Protein AF-A0A1B8ED57-F1 (afdb_monomer_lite)

Structure (mmCIF, N/CA/C/O backbone):
data_AF-A0A1B8ED57-F1
#
_entry.id   AF-A0A1B8ED57-F1
#
loop_
_atom_site.group_PDB
_atom_site.id
_atom_site.type_symbol
_atom_site.label_atom_id
_atom_site.label_alt_id
_atom_site.label_comp_id
_atom_site.label_asym_id
_atom_site.label_entity_id
_atom_site.label_seq_id
_atom_site.pdbx_PDB_ins_code
_atom_site.Cartn_x
_atom_site.Cartn_y
_atom_site.Cartn_z
_atom_site.occupancy
_atom_site.B_iso_or_equiv
_atom_site.auth_seq_id
_atom_site.auth_comp_id
_atom_site.auth_asym_id
_atom_site.auth_atom_id
_atom_site.pdbx_PDB_model_num
ATOM 1 N N . MET A 1 1 ? -77.151 -5.591 22.341 1.00 43.62 1 MET A N 1
ATOM 2 C CA . MET A 1 1 ? -76.470 -4.880 21.237 1.00 43.62 1 MET A CA 1
ATOM 3 C C . MET A 1 1 ? -74.974 -5.049 21.477 1.00 43.62 1 MET A C 1
ATOM 5 O O . MET A 1 1 ? -74.522 -4.719 22.563 1.00 43.62 1 MET A O 1
ATOM 9 N N . VAL A 1 2 ? -74.276 -5.745 20.577 1.00 41.03 2 VAL A N 1
ATOM 10 C CA . VAL A 1 2 ? -72.958 -6.366 20.821 1.00 41.03 2 VAL A CA 1
ATOM 11 C C . VAL A 1 2 ? -71.828 -5.336 20.710 1.00 41.03 2 VAL A C 1
ATOM 13 O O . VAL A 1 2 ? -71.790 -4.558 19.762 1.00 41.03 2 VAL A O 1
ATOM 16 N N . SER A 1 3 ? -70.920 -5.343 21.689 1.00 48.78 3 SER A N 1
ATOM 17 C CA . SER A 1 3 ? -69.702 -4.527 21.732 1.00 48.78 3 SER A CA 1
ATOM 18 C C . SER A 1 3 ? -68.712 -4.982 20.652 1.00 48.78 3 SER A C 1
ATOM 20 O O . SER A 1 3 ? -68.309 -6.143 20.640 1.00 48.78 3 SER A O 1
ATOM 22 N N . MET A 1 4 ? -68.327 -4.085 19.738 1.00 49.69 4 MET A N 1
ATOM 23 C CA . MET A 1 4 ? -67.267 -4.333 18.753 1.00 49.69 4 MET A CA 1
ATOM 24 C C . MET A 1 4 ? -65.919 -3.895 19.324 1.00 49.69 4 MET A C 1
ATOM 26 O O . MET A 1 4 ? -65.594 -2.708 19.364 1.00 49.69 4 MET A O 1
ATOM 30 N N . THR A 1 5 ? -65.107 -4.865 19.730 1.00 56.28 5 THR A N 1
ATOM 31 C CA . THR A 1 5 ? -63.698 -4.658 20.069 1.00 56.28 5 THR A CA 1
ATOM 32 C C . THR A 1 5 ? -62.897 -4.536 18.770 1.00 56.28 5 THR A C 1
ATOM 34 O O . THR A 1 5 ? -62.840 -5.473 17.976 1.00 56.28 5 THR A O 1
ATOM 37 N N . ARG A 1 6 ? -62.297 -3.369 18.512 1.00 56.91 6 ARG A N 1
ATOM 38 C CA . ARG A 1 6 ? -61.413 -3.165 17.355 1.00 56.91 6 ARG A CA 1
ATOM 39 C C . ARG A 1 6 ? -60.043 -3.779 17.655 1.00 56.91 6 ARG A C 1
ATOM 41 O O . ARG A 1 6 ? -59.316 -3.250 18.490 1.00 56.91 6 ARG A O 1
ATOM 48 N N . LEU A 1 7 ? -59.682 -4.868 16.974 1.00 57.28 7 LEU A N 1
ATOM 49 C CA . LEU A 1 7 ? -58.297 -5.342 16.926 1.00 57.28 7 LEU A CA 1
ATOM 50 C C . LEU A 1 7 ? -57.500 -4.456 15.960 1.00 57.28 7 LEU A C 1
ATOM 52 O O . LEU A 1 7 ? -57.791 -4.419 14.766 1.00 57.28 7 LEU A O 1
ATOM 56 N N . ALA A 1 8 ? -56.488 -3.760 16.471 1.00 59.50 8 ALA A N 1
ATOM 57 C CA . ALA A 1 8 ? -55.479 -3.112 15.644 1.00 59.50 8 ALA A CA 1
ATOM 58 C C . ALA A 1 8 ? -54.412 -4.149 15.258 1.00 59.50 8 ALA A C 1
ATOM 60 O O . ALA A 1 8 ? -53.716 -4.681 16.121 1.00 59.50 8 ALA A O 1
ATOM 61 N N . PHE A 1 9 ? -54.290 -4.444 13.964 1.00 57.38 9 PHE A N 1
ATOM 62 C CA . PHE A 1 9 ? -53.182 -5.228 13.422 1.00 57.38 9 PHE A CA 1
ATOM 63 C C . PHE A 1 9 ? -51.959 -4.315 13.270 1.00 57.38 9 PHE A C 1
ATOM 65 O O . PHE A 1 9 ? -51.936 -3.442 12.404 1.00 57.38 9 PHE A O 1
ATOM 72 N N . ALA A 1 10 ? -50.940 -4.511 14.106 1.00 60.75 10 ALA A N 1
ATOM 73 C CA . ALA A 1 10 ? -49.626 -3.918 13.887 1.00 60.75 10 ALA A CA 1
ATOM 74 C C . ALA A 1 10 ? -48.887 -4.748 12.826 1.00 60.75 10 ALA A C 1
ATOM 76 O O . ALA A 1 10 ? -48.468 -5.875 13.087 1.00 60.75 10 ALA A O 1
ATOM 77 N N . ALA A 1 11 ? -48.746 -4.205 11.617 1.00 63.72 11 ALA A N 1
ATOM 78 C CA . ALA A 1 11 ? -47.874 -4.783 10.604 1.00 63.72 11 ALA A CA 1
ATOM 79 C C . ALA A 1 11 ? -46.414 -4.505 10.995 1.00 63.72 11 ALA A C 1
ATOM 81 O O . ALA A 1 11 ? -45.921 -3.386 10.856 1.00 63.72 11 ALA A O 1
ATOM 82 N N . LEU A 1 12 ? -45.721 -5.523 11.505 1.00 60.47 12 LEU A N 1
ATOM 83 C CA . LEU A 1 12 ? -44.268 -5.509 11.646 1.00 60.47 12 LEU A CA 1
ATOM 84 C C . LEU A 1 12 ? -43.658 -5.592 10.244 1.00 60.47 12 LEU A C 1
ATOM 86 O O . LEU A 1 12 ? -43.516 -6.673 9.676 1.00 60.47 12 LEU A O 1
ATOM 90 N N . VAL A 1 13 ? -43.315 -4.441 9.670 1.00 63.19 13 VAL A N 1
ATOM 91 C CA . VAL A 1 13 ? -42.482 -4.393 8.468 1.00 63.19 13 VAL A CA 1
ATOM 92 C C . VAL A 1 13 ? -41.059 -4.742 8.899 1.00 63.19 13 VAL A C 1
ATOM 94 O O . VAL A 1 13 ? -40.336 -3.906 9.438 1.00 63.19 13 VAL A O 1
ATOM 97 N N . GLN A 1 14 ? -40.652 -5.994 8.691 1.00 59.81 14 GLN A N 1
ATOM 98 C CA . GLN A 1 14 ? -39.242 -6.366 8.734 1.00 59.81 14 GLN A CA 1
ATOM 99 C C . GLN A 1 14 ? -38.553 -5.733 7.525 1.00 59.81 14 GLN A C 1
ATOM 101 O O . GLN A 1 14 ? -38.570 -6.272 6.421 1.00 59.81 14 GLN A O 1
ATOM 106 N N . VAL A 1 15 ? -37.948 -4.565 7.730 1.00 63.00 15 VAL A N 1
ATOM 107 C CA . VAL A 1 15 ? -36.964 -4.044 6.784 1.00 63.00 15 VAL A CA 1
ATOM 108 C C . VAL A 1 15 ? -35.736 -4.935 6.925 1.00 63.00 15 VAL A C 1
ATOM 110 O O . VAL A 1 15 ? -35.032 -4.882 7.933 1.00 63.00 15 VAL A O 1
ATOM 113 N N . ALA A 1 16 ? -35.500 -5.802 5.944 1.00 61.09 16 ALA A N 1
ATOM 114 C CA . ALA A 1 16 ? -34.256 -6.550 5.863 1.00 61.09 16 ALA A CA 1
ATOM 115 C C . ALA A 1 16 ? -33.107 -5.550 5.646 1.00 61.09 16 ALA A C 1
ATOM 117 O O . ALA A 1 16 ? -32.872 -5.086 4.533 1.00 61.09 16 ALA A O 1
ATOM 118 N N . SER A 1 17 ? -32.416 -5.178 6.725 1.00 66.44 17 SER A N 1
ATOM 119 C CA . SER A 1 17 ? -31.168 -4.421 6.646 1.00 66.44 17 SER A CA 1
ATOM 120 C C . SER A 1 17 ? -30.057 -5.393 6.261 1.00 66.44 17 SER A C 1
ATOM 122 O O . SER A 1 17 ? -29.548 -6.143 7.095 1.00 66.44 17 SER A O 1
ATOM 124 N N . ALA A 1 18 ? -29.722 -5.439 4.972 1.00 67.75 18 ALA A N 1
ATOM 125 C CA . ALA A 1 18 ? -28.557 -6.171 4.502 1.00 67.75 18 ALA A CA 1
ATOM 126 C C . ALA A 1 18 ? -27.301 -5.385 4.905 1.00 67.75 18 ALA A C 1
ATOM 128 O O . ALA A 1 18 ? -26.860 -4.478 4.201 1.00 67.75 18 ALA A O 1
ATOM 129 N N . LYS A 1 19 ? -26.745 -5.702 6.077 1.00 79.88 19 LYS A N 1
ATOM 130 C CA . LYS A 1 19 ? -25.480 -5.123 6.532 1.00 79.88 19 LYS A CA 1
ATOM 131 C C . LYS A 1 19 ? -24.336 -5.812 5.789 1.00 79.88 19 LYS A C 1
ATOM 133 O O . LYS A 1 19 ? -24.159 -7.023 5.910 1.00 79.88 19 LYS A O 1
ATOM 138 N N . VAL A 1 20 ? -23.572 -5.050 5.009 1.00 91.19 20 VAL A N 1
ATOM 139 C CA . VAL A 1 20 ? -22.327 -5.546 4.408 1.00 91.19 20 VAL A CA 1
ATOM 140 C C . VAL A 1 20 ? -21.312 -5.879 5.503 1.00 91.19 20 VAL A C 1
ATOM 142 O O . VAL A 1 20 ? -21.301 -5.253 6.563 1.00 91.19 20 VAL A O 1
ATOM 145 N N . TRP A 1 21 ? -20.463 -6.878 5.253 1.00 94.00 21 TRP A N 1
ATOM 146 C CA . TRP A 1 21 ? -19.428 -7.292 6.206 1.00 94.00 21 TRP A CA 1
ATOM 147 C C . TRP A 1 21 ? -18.392 -6.186 6.448 1.00 94.00 21 TRP A C 1
ATOM 149 O O . TRP A 1 21 ? -18.006 -5.961 7.595 1.00 94.00 21 TRP A O 1
ATOM 159 N N . LEU A 1 22 ? -17.985 -5.484 5.385 1.00 97.38 22 LEU A N 1
ATOM 160 C CA . LEU A 1 22 ? -16.997 -4.410 5.430 1.00 97.38 22 LEU A CA 1
ATOM 161 C C . LEU A 1 22 ? -17.577 -3.108 4.869 1.00 97.38 22 LEU A C 1
ATOM 163 O O . LEU A 1 22 ? -18.148 -3.104 3.778 1.00 97.38 22 LEU A O 1
ATOM 167 N N . ALA A 1 23 ? -17.398 -2.014 5.603 1.00 97.81 23 ALA A N 1
ATOM 168 C CA . ALA A 1 23 ? -17.733 -0.654 5.197 1.00 97.81 23 ALA A CA 1
ATOM 169 C C . ALA A 1 23 ? -16.605 0.285 5.630 1.00 97.81 23 ALA A C 1
ATOM 171 O O . ALA A 1 23 ? -16.085 0.175 6.742 1.00 97.81 23 ALA A O 1
ATOM 172 N N . GLY A 1 24 ? -16.195 1.178 4.735 1.00 98.12 24 GLY A N 1
ATOM 173 C CA . GLY A 1 24 ? -14.939 1.889 4.896 1.00 98.12 24 GLY A CA 1
ATOM 174 C C . GLY A 1 24 ? -14.693 2.972 3.867 1.00 98.12 24 GLY A C 1
ATOM 175 O O . GLY A 1 24 ? -15.524 3.224 2.996 1.00 98.12 24 GLY A O 1
ATOM 176 N N . VAL A 1 25 ? -13.515 3.581 3.968 1.00 98.75 25 VAL A N 1
ATOM 177 C CA . VAL A 1 25 ? -13.049 4.658 3.085 1.00 98.75 25 VAL A CA 1
ATOM 178 C C . VAL A 1 25 ? -11.613 4.405 2.621 1.00 98.75 25 VAL A C 1
ATOM 180 O O . VAL A 1 25 ? -10.901 3.558 3.167 1.00 98.75 25 VAL A O 1
ATOM 183 N N . ASN A 1 26 ? -11.181 5.151 1.603 1.00 98.88 26 ASN A N 1
ATOM 184 C CA . ASN A 1 26 ? -9.776 5.209 1.205 1.00 98.88 26 ASN A CA 1
ATOM 185 C C . ASN A 1 26 ? -9.055 6.287 2.021 1.00 98.88 26 ASN A C 1
ATOM 187 O O . ASN A 1 26 ? -9.561 7.400 2.149 1.00 98.88 26 ASN A O 1
ATOM 191 N N . ILE A 1 27 ? -7.862 5.969 2.516 1.00 98.88 27 ILE A N 1
ATOM 192 C CA . ILE A 1 27 ? -6.952 6.910 3.174 1.00 98.88 27 ILE A CA 1
ATOM 193 C C . ILE A 1 27 ? -5.790 7.159 2.209 1.00 98.88 27 ILE A C 1
ATOM 195 O O . ILE A 1 27 ? -4.760 6.490 2.257 1.00 98.88 27 ILE A O 1
ATOM 199 N N . ALA A 1 28 ? -6.031 8.064 1.261 1.00 98.50 28 ALA A N 1
ATOM 200 C CA . ALA A 1 28 ? -5.129 8.375 0.155 1.00 98.50 28 ALA A CA 1
ATOM 201 C C . ALA A 1 28 ? -3.966 9.295 0.575 1.00 98.50 28 ALA A C 1
ATOM 203 O O . ALA A 1 28 ? -3.963 9.879 1.660 1.00 98.50 28 ALA A O 1
ATOM 204 N N . GLY A 1 29 ? -2.985 9.435 -0.311 1.00 98.25 29 GLY A N 1
ATOM 205 C CA . GLY A 1 29 ? -1.856 10.358 -0.199 1.00 98.25 29 GLY A CA 1
ATOM 206 C C . GLY A 1 29 ? -0.529 9.730 -0.626 1.00 98.25 29 GLY A C 1
ATOM 207 O O . GLY A 1 29 ? 0.279 10.380 -1.291 1.00 98.25 29 GLY A O 1
ATOM 208 N N . PHE A 1 30 ? -0.320 8.442 -0.329 1.00 98.44 30 PHE A N 1
ATOM 209 C CA . PHE A 1 30 ? 0.826 7.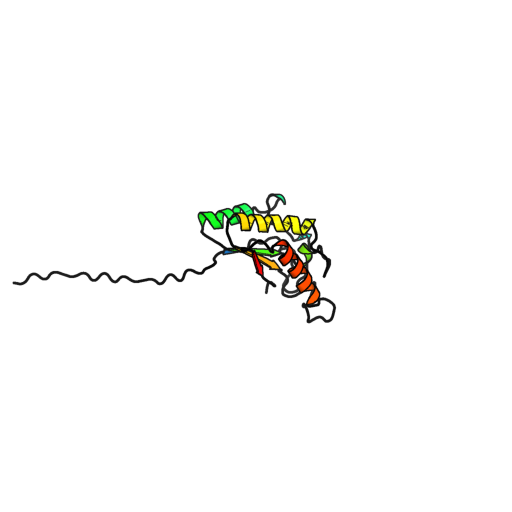673 -0.846 1.00 98.44 30 PHE A CA 1
ATOM 210 C C . PHE A 1 30 ? 0.730 7.381 -2.356 1.00 98.44 30 PHE A C 1
ATOM 212 O O . PHE A 1 30 ? 1.718 6.988 -2.978 1.00 98.44 30 PHE A O 1
ATOM 219 N N . ASP A 1 31 ? -0.445 7.595 -2.941 1.00 97.38 31 ASP A N 1
ATOM 220 C CA . ASP A 1 31 ? -0.793 7.409 -4.346 1.00 97.38 31 ASP A CA 1
ATOM 221 C C . ASP A 1 31 ? -0.818 8.704 -5.169 1.00 97.38 31 ASP A C 1
ATOM 223 O O . ASP A 1 31 ? -0.876 8.636 -6.388 1.00 97.38 31 ASP A O 1
ATOM 227 N N . PHE A 1 32 ? -0.717 9.892 -4.568 1.00 95.88 32 PHE A N 1
ATOM 228 C CA . PHE A 1 32 ? -0.806 11.161 -5.319 1.00 95.88 32 PHE A CA 1
ATOM 229 C C . PHE A 1 32 ? 0.346 11.367 -6.317 1.00 95.88 32 PHE A C 1
ATOM 231 O O . PHE A 1 32 ? 0.232 12.125 -7.279 1.00 95.88 32 PHE A O 1
ATOM 238 N N . GLY A 1 33 ? 1.461 10.666 -6.104 1.00 90.62 33 GLY A N 1
ATOM 239 C CA . GLY A 1 33 ? 2.569 10.586 -7.048 1.00 90.62 33 GLY A CA 1
ATOM 240 C C . GLY A 1 33 ? 2.361 9.569 -8.169 1.00 90.62 33 GLY A C 1
ATOM 241 O O . GLY A 1 33 ? 3.129 9.578 -9.129 1.00 90.62 33 GLY A O 1
ATOM 242 N N . CYS A 1 34 ? 1.368 8.688 -8.067 1.00 91.81 34 CYS A N 1
ATOM 243 C CA . CYS A 1 34 ? 1.020 7.744 -9.114 1.00 91.81 34 CYS A CA 1
ATOM 244 C C . CYS A 1 34 ? 0.351 8.575 -10.202 1.00 91.81 34 CYS A C 1
ATOM 246 O O . CYS A 1 34 ? -0.657 9.234 -9.956 1.00 91.81 34 CYS A O 1
ATOM 248 N N . GLY A 1 35 ? 0.939 8.614 -11.395 1.00 81.12 35 GLY A N 1
ATOM 249 C CA . GLY A 1 35 ? 0.333 9.317 -12.519 1.00 81.12 35 GLY A CA 1
ATOM 250 C C . GLY A 1 35 ? -1.050 8.751 -12.858 1.00 81.12 35 GLY A C 1
ATOM 251 O O . GLY A 1 35 ? -1.555 7.851 -12.195 1.00 81.12 35 GLY A O 1
ATOM 252 N N . TYR A 1 36 ? -1.640 9.244 -13.948 1.00 79.62 36 TYR A N 1
ATOM 253 C CA . TYR A 1 36 ? -2.888 8.715 -14.515 1.00 79.62 36 TYR 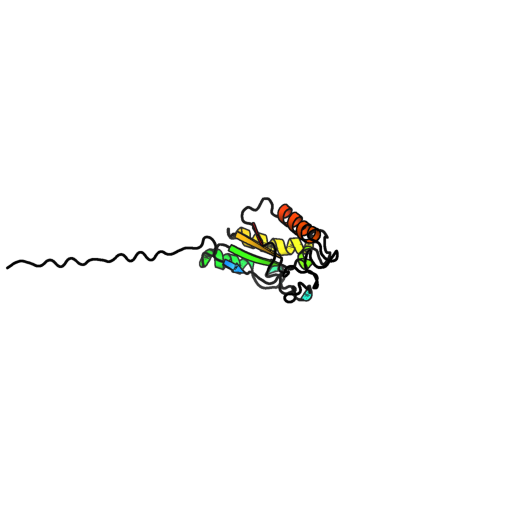A CA 1
ATOM 254 C C . TYR A 1 36 ? -2.832 7.183 -14.769 1.00 79.62 36 TYR A C 1
ATOM 256 O O . TYR A 1 36 ? -1.876 6.495 -14.414 1.00 79.62 36 TYR A O 1
ATOM 264 N N . THR A 1 37 ? -3.780 6.640 -15.533 1.00 88.31 37 THR A N 1
ATOM 265 C CA . THR A 1 37 ? -3.899 5.206 -15.888 1.00 88.31 37 THR A CA 1
ATOM 266 C C . THR A 1 37 ? -2.701 4.563 -16.618 1.00 88.31 37 THR A C 1
ATOM 268 O O . THR A 1 37 ? -2.772 3.417 -17.051 1.00 88.31 37 THR A O 1
ATOM 271 N N . ASN A 1 38 ? -1.575 5.270 -16.747 1.00 91.88 38 ASN A N 1
ATOM 272 C CA . ASN A 1 38 ? -0.318 4.799 -17.317 1.00 91.88 38 ASN A CA 1
ATOM 273 C C . ASN A 1 38 ? 0.660 4.222 -16.273 1.00 91.88 38 ASN A C 1
ATOM 275 O O . ASN A 1 38 ? 1.700 3.696 -16.664 1.00 91.88 38 ASN A O 1
ATOM 279 N N . GLY A 1 39 ? 0.385 4.325 -14.966 1.00 90.81 39 GLY A N 1
ATOM 280 C CA . GLY A 1 39 ? 1.271 3.781 -13.923 1.00 90.81 39 GLY A CA 1
ATOM 281 C C . GLY A 1 39 ? 2.623 4.504 -13.811 1.00 90.81 39 GLY A C 1
ATOM 282 O O . GLY A 1 39 ? 3.636 3.881 -13.492 1.00 90.81 39 GLY A O 1
ATOM 283 N N . ASN A 1 40 ? 2.661 5.803 -14.128 1.00 92.69 40 ASN A N 1
ATOM 284 C CA . ASN A 1 40 ? 3.839 6.661 -13.936 1.00 92.69 40 ASN A CA 1
ATOM 285 C C . ASN A 1 40 ? 4.020 7.011 -12.453 1.00 92.69 40 ASN A C 1
ATOM 287 O O . ASN A 1 40 ? 3.090 6.853 -11.669 1.00 92.69 40 ASN A O 1
ATOM 291 N N . TYR A 1 41 ? 5.184 7.540 -12.075 1.00 95.31 41 TYR A N 1
ATOM 292 C CA . TYR A 1 41 ? 5.447 7.944 -10.695 1.00 95.31 41 TYR A CA 1
ATOM 293 C C . TYR A 1 41 ? 6.236 9.247 -10.583 1.00 95.31 41 TYR A C 1
ATOM 295 O O . TYR A 1 41 ? 7.208 9.464 -11.306 1.00 95.31 41 TYR A O 1
ATOM 303 N N . SER A 1 42 ? 5.840 10.078 -9.623 1.00 94.69 42 SER A N 1
ATOM 304 C CA . SER A 1 42 ? 6.551 11.269 -9.176 1.00 94.69 42 SER A CA 1
ATOM 305 C C . SER A 1 42 ? 6.597 11.295 -7.650 1.00 94.69 42 SER A C 1
ATOM 307 O O . SER A 1 42 ? 5.573 11.461 -6.991 1.00 94.69 42 SER A O 1
ATOM 309 N N . SER A 1 43 ? 7.794 11.170 -7.074 1.00 92.25 43 SER A N 1
ATOM 310 C CA . SER A 1 43 ? 7.972 11.213 -5.616 1.00 92.25 43 SER A CA 1
ATOM 311 C C . SER A 1 43 ? 7.551 12.550 -5.007 1.00 92.25 43 SER A C 1
ATOM 313 O O . SER A 1 43 ? 7.035 12.569 -3.895 1.00 92.25 43 SER A O 1
ATOM 315 N N . SER A 1 44 ? 7.699 13.659 -5.738 1.00 93.25 44 SER A N 1
ATOM 316 C CA . SER A 1 44 ? 7.278 14.989 -5.279 1.00 93.25 44 SER A CA 1
ATOM 317 C C . SER A 1 44 ? 5.762 15.142 -5.148 1.00 93.25 44 SER A C 1
ATOM 319 O O . SER A 1 44 ? 5.311 16.088 -4.512 1.00 93.25 44 SER A O 1
ATOM 321 N N . GLY A 1 45 ? 4.980 14.253 -5.767 1.00 93.06 45 GLY A N 1
ATOM 322 C CA . GLY A 1 45 ? 3.523 14.246 -5.632 1.00 93.06 45 GLY A CA 1
ATOM 323 C C . GLY A 1 45 ? 3.026 13.509 -4.390 1.00 93.06 45 GLY A C 1
ATOM 324 O O . GLY A 1 45 ? 1.869 13.668 -4.026 1.00 93.06 45 GLY A O 1
ATOM 325 N N . VAL A 1 46 ? 3.867 12.707 -3.732 1.00 96.69 46 VAL A N 1
ATOM 326 C CA . VAL A 1 46 ? 3.447 11.890 -2.588 1.00 96.69 46 VAL A CA 1
ATOM 327 C C . VAL A 1 46 ? 3.238 12.759 -1.349 1.00 96.69 46 VAL A C 1
ATOM 329 O O . VAL A 1 46 ? 4.173 13.379 -0.846 1.00 96.69 46 VAL A O 1
ATOM 332 N N . THR A 1 47 ? 2.026 12.723 -0.795 1.00 97.38 47 THR A N 1
ATOM 333 C CA . THR A 1 47 ? 1.678 13.376 0.473 1.00 97.38 47 THR A CA 1
ATOM 334 C C . THR A 1 47 ? 1.176 12.328 1.461 1.00 97.38 47 THR A C 1
ATOM 336 O O . THR A 1 47 ? -0.026 12.180 1.675 1.00 97.38 47 THR A O 1
ATOM 339 N N . ALA A 1 48 ? 2.100 11.555 2.040 1.00 98.00 48 ALA A N 1
ATOM 340 C CA . ALA A 1 48 ? 1.788 10.507 3.016 1.00 98.00 48 ALA A CA 1
ATOM 341 C C . ALA A 1 48 ? 0.873 11.053 4.133 1.00 98.00 48 ALA A C 1
ATOM 343 O O . ALA A 1 48 ? 1.302 12.005 4.781 1.00 98.00 48 ALA A O 1
ATOM 344 N N . PRO A 1 49 ? -0.331 10.497 4.387 1.00 98.44 49 PRO A N 1
ATOM 345 C CA . PRO A 1 49 ? -1.317 11.045 5.327 1.00 98.44 49 PRO A CA 1
ATOM 346 C C . PRO A 1 49 ? -0.931 10.743 6.784 1.00 98.44 49 PRO A C 1
ATOM 348 O O . PRO A 1 49 ? -1.601 10.005 7.509 1.00 98.44 49 PRO A O 1
ATOM 351 N N . LEU A 1 50 ? 0.202 11.300 7.197 1.00 98.56 50 LEU A N 1
ATOM 352 C CA . LEU A 1 50 ? 0.822 11.133 8.498 1.00 98.56 50 LE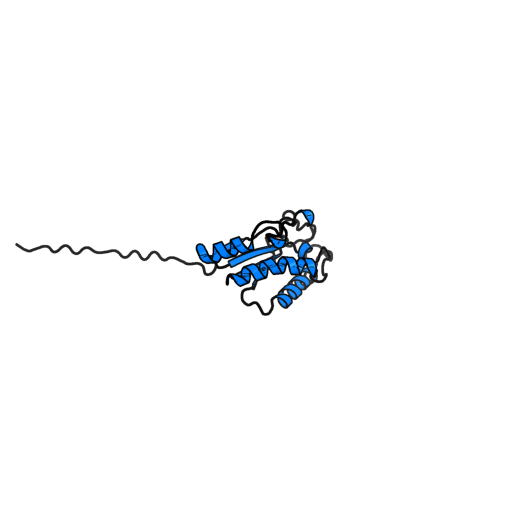U A CA 1
ATOM 353 C C . LEU A 1 50 ? 1.251 12.507 9.022 1.00 98.56 50 LEU A C 1
ATOM 355 O O . LEU A 1 50 ? 2.045 13.201 8.383 1.00 98.56 50 LEU A O 1
ATOM 359 N N . VAL A 1 51 ? 0.820 12.865 10.235 1.00 98.19 51 VAL A N 1
ATOM 360 C CA . VAL A 1 51 ? 1.288 14.087 10.921 1.00 98.19 51 VAL A CA 1
ATOM 361 C C . VAL A 1 51 ? 2.811 14.074 11.100 1.00 98.19 51 VAL A C 1
ATOM 363 O O . VAL A 1 51 ? 3.454 15.114 10.995 1.00 98.19 51 VAL A O 1
ATOM 366 N N . SER A 1 52 ? 3.411 12.891 11.291 1.00 96.75 52 SER A N 1
ATOM 367 C CA . SER A 1 52 ? 4.870 12.712 11.370 1.00 96.75 52 SER A CA 1
ATOM 368 C C . SER A 1 52 ? 5.609 13.124 10.091 1.00 96.75 52 SER A C 1
ATOM 370 O O . SER A 1 52 ? 6.809 13.380 10.144 1.00 96.75 52 SER A O 1
ATOM 372 N N . GLN A 1 53 ? 4.905 13.204 8.959 1.00 96.44 53 GLN A N 1
ATOM 373 C CA . GLN A 1 53 ? 5.416 13.667 7.668 1.00 96.44 53 GLN A CA 1
ATOM 374 C C . GLN A 1 53 ? 5.009 15.121 7.364 1.00 96.44 53 GLN A C 1
ATOM 376 O O . GLN A 1 53 ? 5.257 15.605 6.267 1.00 96.44 53 GLN A O 1
ATOM 381 N N . GLY A 1 54 ? 4.380 15.825 8.314 1.00 97.38 54 GLY A N 1
ATOM 382 C CA . GLY A 1 54 ? 3.899 17.197 8.121 1.00 97.38 54 GLY A CA 1
ATOM 383 C C . GLY A 1 54 ? 2.649 17.309 7.240 1.00 97.38 54 GLY A C 1
ATOM 384 O O . GLY A 1 54 ? 2.362 18.386 6.724 1.00 97.38 54 GLY A O 1
ATOM 385 N N . HIS A 1 55 ? 1.912 16.212 7.053 1.00 97.56 55 HIS A N 1
ATOM 386 C CA . HIS A 1 55 ? 0.734 16.143 6.187 1.00 97.56 55 HIS A CA 1
ATOM 387 C C . HIS A 1 55 ? -0.547 15.852 6.991 1.00 97.56 55 HIS A C 1
ATOM 389 O O . HIS A 1 55 ? -0.578 15.985 8.215 1.00 97.56 55 HIS A O 1
ATOM 395 N N . ALA A 1 56 ? -1.627 15.484 6.292 1.00 98.06 56 ALA A N 1
ATOM 396 C CA . ALA A 1 56 ? -2.928 15.184 6.884 1.00 98.06 56 ALA A CA 1
ATOM 397 C C . ALA A 1 56 ? -2.858 14.103 7.978 1.00 98.06 56 ALA A C 1
ATOM 399 O O . ALA A 1 56 ? -2.054 13.176 7.909 1.00 98.06 56 ALA A O 1
ATOM 400 N N . ASP A 1 57 ? -3.752 14.185 8.963 1.00 98.62 57 ASP A N 1
ATOM 401 C CA . ASP A 1 57 ? -3.834 13.215 10.058 1.00 98.62 57 ASP A CA 1
ATOM 402 C C . ASP A 1 57 ? -4.646 11.972 9.663 1.00 98.62 57 ASP A C 1
ATOM 404 O O . ASP A 1 57 ? -5.826 11.846 9.996 1.00 98.62 57 ASP A O 1
ATOM 408 N N . GLY A 1 58 ? -4.043 11.062 8.894 1.00 98.81 58 GLY A N 1
ATOM 409 C CA . GLY A 1 58 ? -4.704 9.825 8.465 1.00 98.81 58 GLY A CA 1
ATOM 410 C C . GLY A 1 58 ? -5.004 8.865 9.620 1.00 98.81 58 GLY A C 1
ATOM 411 O O . GLY A 1 58 ? -6.033 8.193 9.611 1.00 98.81 58 GLY A O 1
ATOM 412 N N . LEU A 1 59 ? -4.150 8.826 10.648 1.00 98.75 59 LEU A N 1
ATOM 413 C CA . LEU A 1 59 ? -4.356 7.986 11.835 1.00 98.75 59 LEU A CA 1
ATOM 414 C C . LEU A 1 59 ? -5.546 8.477 12.662 1.00 98.75 59 LEU A C 1
ATOM 416 O O . LEU A 1 59 ? -6.402 7.671 13.034 1.00 98.75 59 LEU A O 1
ATOM 420 N N . GLY A 1 60 ? -5.629 9.786 12.910 1.00 98.69 60 GLY A N 1
ATOM 421 C CA . GLY A 1 60 ? -6.772 10.404 13.578 1.00 98.69 60 GLY A CA 1
ATOM 422 C C . GLY A 1 60 ? -8.073 10.189 12.808 1.00 98.69 60 GLY A C 1
ATOM 423 O O . GLY A 1 60 ? -9.070 9.792 13.412 1.00 98.69 60 GLY A O 1
ATOM 424 N N . GLN A 1 61 ? -8.046 10.342 11.479 1.00 98.88 61 GLN A N 1
ATOM 425 C CA . GLN A 1 61 ? -9.194 10.059 10.608 1.00 98.88 61 GLN A CA 1
ATOM 426 C C . GLN A 1 61 ? -9.670 8.608 10.729 1.00 98.88 61 GLN A C 1
ATOM 428 O O . GLN A 1 61 ? -10.842 8.377 11.008 1.00 98.88 61 GLN A O 1
ATOM 433 N N . MET A 1 62 ? -8.779 7.622 10.579 1.00 98.88 62 MET A N 1
ATOM 434 C CA . MET A 1 62 ? -9.156 6.209 10.719 1.00 98.88 62 MET A CA 1
ATOM 435 C C . MET A 1 62 ? -9.702 5.896 12.112 1.00 98.88 62 MET A C 1
ATOM 437 O O . MET A 1 62 ? -10.676 5.159 12.244 1.00 98.88 62 MET A O 1
ATOM 441 N N . ASN A 1 63 ? -9.105 6.469 13.159 1.00 98.75 63 ASN A N 1
ATOM 442 C CA . ASN A 1 63 ? -9.581 6.280 14.523 1.00 98.75 63 ASN A CA 1
ATOM 443 C C . ASN A 1 63 ? -10.984 6.878 14.736 1.00 98.75 63 ASN A C 1
ATOM 445 O O . ASN A 1 63 ? -11.807 6.233 15.382 1.00 98.75 63 ASN A O 1
ATOM 449 N N . HIS A 1 64 ? -11.260 8.061 14.181 1.00 98.75 64 HIS A N 1
ATOM 450 C CA . HIS A 1 64 ? -12.593 8.671 14.172 1.00 98.75 64 HIS A CA 1
ATOM 451 C C . HIS A 1 64 ? -13.602 7.788 13.424 1.00 98.75 64 HIS A C 1
ATOM 453 O O . HIS A 1 64 ? -14.582 7.339 14.014 1.00 98.75 64 HIS A O 1
ATOM 459 N N . PHE A 1 65 ? -13.305 7.428 12.173 1.00 98.81 65 PHE A N 1
ATOM 460 C CA . PHE A 1 65 ? -14.177 6.581 11.358 1.00 98.81 65 PHE A CA 1
ATOM 461 C C . PHE A 1 65 ? -14.481 5.225 12.011 1.00 98.81 65 PHE A C 1
ATOM 463 O O . PHE A 1 65 ? -15.596 4.716 11.913 1.00 98.81 65 PHE A O 1
ATOM 470 N N . ALA A 1 66 ? -13.501 4.623 12.686 1.00 98.50 66 ALA A N 1
ATOM 471 C CA . ALA A 1 66 ? -13.696 3.346 13.358 1.00 98.50 66 ALA A CA 1
ATOM 472 C C . ALA A 1 66 ? -14.533 3.471 14.639 1.00 98.50 66 ALA A C 1
ATOM 474 O O . ALA A 1 66 ? -15.415 2.645 14.879 1.00 98.50 66 ALA A O 1
ATOM 475 N N . LYS A 1 67 ? -14.254 4.477 15.477 1.00 98.25 67 LYS A N 1
ATOM 476 C CA . LYS A 1 67 ? -14.883 4.613 16.801 1.00 98.25 67 LYS A CA 1
ATOM 477 C C . LYS A 1 67 ? -16.252 5.271 16.753 1.00 98.25 67 LYS A C 1
ATOM 479 O O . LYS A 1 67 ? -17.152 4.813 17.452 1.00 98.25 67 LYS A O 1
ATOM 484 N N . ASP A 1 68 ? -16.387 6.314 15.947 1.00 98.38 68 ASP A N 1
ATOM 485 C CA . ASP A 1 68 ? -17.561 7.182 15.955 1.00 98.38 68 ASP A CA 1
ATOM 486 C C . ASP A 1 68 ? -18.556 6.780 14.852 1.00 98.38 68 ASP A C 1
ATOM 488 O O . ASP A 1 68 ? -19.762 6.759 15.098 1.00 98.38 68 ASP A O 1
ATOM 492 N N . ASP A 1 69 ? -18.056 6.350 13.684 1.00 97.69 69 ASP A N 1
ATOM 493 C CA . ASP A 1 69 ? -18.895 5.991 12.525 1.00 97.69 69 ASP A CA 1
ATOM 494 C C . ASP A 1 69 ? -19.057 4.472 12.320 1.00 97.69 69 ASP A C 1
ATOM 496 O O . ASP A 1 69 ? -19.869 4.019 11.507 1.00 97.69 69 ASP A O 1
ATOM 500 N N . GLY A 1 70 ? -18.299 3.656 13.057 1.00 97.12 70 GLY A N 1
ATOM 501 C CA . GLY A 1 70 ? -18.372 2.195 12.995 1.00 97.12 70 GLY A CA 1
ATOM 502 C C . GLY A 1 70 ? -17.831 1.575 11.700 1.00 97.12 70 GLY A C 1
ATOM 503 O O . GLY A 1 70 ? -18.186 0.432 11.385 1.00 97.12 70 GLY A O 1
ATOM 504 N N . LEU A 1 71 ? -16.992 2.298 10.947 1.00 98.38 71 LEU A N 1
ATOM 505 C CA . LEU A 1 71 ? -16.290 1.749 9.785 1.00 98.38 71 LEU A CA 1
ATOM 506 C C . LEU A 1 71 ? -15.247 0.714 10.226 1.00 98.38 71 LEU A C 1
ATOM 508 O O . LEU A 1 71 ? -14.643 0.815 11.291 1.00 98.38 71 LEU A O 1
ATOM 512 N N . ASN A 1 72 ? -15.034 -0.312 9.407 1.00 98.50 72 ASN A N 1
ATOM 513 C CA . ASN A 1 72 ? -14.229 -1.477 9.785 1.00 98.50 72 ASN A CA 1
ATOM 514 C C . ASN A 1 72 ? -13.269 -1.962 8.692 1.00 98.50 72 ASN A C 1
ATOM 516 O O . ASN A 1 72 ? -12.659 -3.024 8.840 1.00 98.50 72 ASN A O 1
ATOM 520 N N . VAL A 1 73 ? -13.103 -1.191 7.618 1.00 98.88 73 VAL A N 1
ATOM 521 C CA . VAL A 1 73 ? -12.050 -1.393 6.624 1.00 98.88 73 VAL A CA 1
ATOM 522 C C . VAL A 1 73 ? -11.501 -0.049 6.162 1.00 98.88 73 VAL A C 1
ATOM 524 O O . VAL A 1 73 ? -12.256 0.900 5.975 1.00 98.88 73 VAL A O 1
ATOM 527 N N . PHE A 1 74 ? -10.196 0.031 5.933 1.00 98.94 74 PHE A N 1
ATOM 528 C CA . PHE A 1 74 ? -9.575 1.181 5.288 1.00 98.94 74 PHE A CA 1
ATOM 529 C C . PHE A 1 74 ? -8.705 0.704 4.140 1.00 98.94 74 PHE A C 1
ATOM 531 O O . PHE A 1 74 ? -7.912 -0.229 4.290 1.00 98.94 74 PHE A O 1
ATOM 538 N N . ARG A 1 75 ? -8.868 1.330 2.976 1.00 98.94 75 ARG A N 1
ATOM 539 C CA . ARG A 1 75 ? -8.008 1.077 1.822 1.00 98.94 75 ARG A CA 1
ATOM 540 C C . ARG A 1 75 ? -6.887 2.097 1.808 1.00 98.94 75 ARG A C 1
ATOM 542 O O . ARG A 1 75 ? -7.149 3.286 1.964 1.00 98.94 75 ARG A O 1
ATOM 549 N N . LEU A 1 76 ? -5.660 1.613 1.662 1.00 98.94 76 LEU A N 1
ATOM 550 C CA . LEU A 1 76 ? -4.423 2.376 1.774 1.00 98.94 76 LEU A CA 1
ATOM 551 C C . LEU A 1 76 ? -3.701 2.297 0.415 1.00 98.94 76 LEU A C 1
ATOM 553 O O . LEU A 1 76 ? -2.941 1.355 0.178 1.00 98.94 76 LEU A O 1
ATOM 557 N N . PRO A 1 77 ? -3.999 3.214 -0.519 1.00 98.75 77 PRO A N 1
ATOM 558 C CA . PRO A 1 77 ? -3.341 3.267 -1.819 1.00 98.75 77 PRO A CA 1
ATOM 559 C C . PRO A 1 77 ? -1.866 3.642 -1.689 1.00 98.75 77 PRO A C 1
ATOM 561 O O . PRO A 1 77 ? -1.521 4.530 -0.912 1.00 98.75 77 PRO A O 1
ATOM 564 N N . VAL A 1 78 ? -0.993 3.006 -2.468 1.00 98.75 78 VAL A N 1
ATOM 565 C CA . VAL A 1 78 ? 0.435 3.344 -2.550 1.00 98.75 78 VAL A CA 1
ATOM 566 C C . VAL A 1 78 ? 0.986 3.053 -3.941 1.00 98.75 78 VAL A C 1
ATOM 568 O O . VAL A 1 78 ? 0.678 2.023 -4.542 1.00 98.75 78 VAL A O 1
ATOM 571 N N . CYS A 1 79 ? 1.847 3.931 -4.458 1.00 98.25 79 CYS A N 1
ATOM 572 C CA . CYS A 1 79 ? 2.546 3.652 -5.713 1.00 98.25 79 CYS A CA 1
ATOM 573 C C . CYS A 1 79 ? 3.551 2.513 -5.541 1.00 98.25 79 CYS A C 1
ATOM 575 O O . CYS A 1 79 ? 4.369 2.525 -4.619 1.00 98.25 79 CYS A O 1
ATOM 577 N N . TRP A 1 80 ? 3.585 1.580 -6.489 1.00 98.31 80 TRP A N 1
ATOM 578 C CA . TRP A 1 80 ? 4.593 0.524 -6.541 1.00 98.31 80 TRP A CA 1
ATOM 579 C C . TRP A 1 80 ? 6.005 1.119 -6.495 1.00 98.31 80 TRP A C 1
ATOM 581 O O . TRP A 1 80 ? 6.828 0.716 -5.674 1.00 98.31 80 TRP A O 1
ATOM 591 N N . GLN A 1 81 ? 6.269 2.148 -7.300 1.00 98.38 81 GLN A N 1
ATOM 592 C CA . GLN A 1 81 ? 7.551 2.846 -7.333 1.00 98.38 81 GLN A CA 1
ATOM 593 C C . GLN A 1 81 ? 7.947 3.441 -5.973 1.00 98.38 81 GLN A C 1
ATOM 595 O O . GLN A 1 81 ? 9.136 3.484 -5.675 1.00 98.38 81 GLN A O 1
ATOM 600 N N . TYR A 1 82 ? 6.996 3.870 -5.136 1.00 98.44 82 TYR A N 1
ATOM 601 C CA . TYR A 1 82 ? 7.306 4.350 -3.787 1.00 98.44 82 TYR A CA 1
ATOM 602 C C . TYR A 1 82 ? 7.883 3.212 -2.934 1.00 98.44 82 TYR A C 1
ATOM 604 O O . TYR A 1 82 ? 8.954 3.358 -2.345 1.00 98.44 82 TYR A O 1
ATOM 612 N N . LEU A 1 83 ? 7.231 2.044 -2.942 1.00 98.56 83 LEU A N 1
ATOM 613 C CA . LEU A 1 83 ? 7.611 0.885 -2.125 1.00 98.56 83 LEU A CA 1
ATOM 614 C C . LEU A 1 83 ? 9.028 0.374 -2.403 1.00 98.56 83 LEU A C 1
ATOM 616 O O . LEU A 1 83 ? 9.706 -0.056 -1.476 1.00 98.56 83 LEU A O 1
ATOM 620 N N . VAL A 1 84 ? 9.466 0.415 -3.661 1.00 98.44 84 VAL A N 1
ATOM 621 C CA . VAL A 1 84 ? 10.783 -0.089 -4.100 1.00 98.44 84 VAL A CA 1
ATOM 622 C C . VAL A 1 84 ? 11.739 1.033 -4.515 1.00 98.44 84 VAL A C 1
ATOM 624 O O . VAL A 1 84 ? 12.736 0.785 -5.189 1.00 98.44 84 VAL A O 1
ATOM 627 N N . ASN A 1 85 ? 11.410 2.282 -4.170 1.00 97.62 85 ASN A N 1
ATOM 628 C CA . ASN A 1 85 ? 12.196 3.478 -4.490 1.00 97.62 85 ASN A CA 1
ATOM 629 C C . ASN A 1 85 ? 12.615 3.561 -5.975 1.00 97.62 85 ASN A C 1
ATOM 631 O O . ASN A 1 85 ? 13.765 3.812 -6.325 1.00 97.62 85 ASN A O 1
ATOM 635 N N . GLY A 1 86 ? 11.661 3.285 -6.867 1.00 97.19 86 GLY A N 1
ATOM 636 C CA . GLY A 1 86 ? 11.840 3.329 -8.319 1.00 97.19 86 GLY A CA 1
ATOM 637 C C . GLY A 1 86 ? 12.635 2.163 -8.918 1.00 97.19 86 GLY A C 1
ATOM 638 O O . GLY A 1 86 ? 12.836 2.140 -10.132 1.00 97.19 86 GLY A O 1
ATOM 639 N N . VAL A 1 87 ? 13.056 1.180 -8.117 1.00 97.81 87 VAL A N 1
ATOM 640 C CA . VAL A 1 87 ? 13.821 0.018 -8.587 1.00 97.81 87 VAL A CA 1
ATOM 641 C C . VAL A 1 87 ? 12.876 -1.141 -8.907 1.00 97.81 87 VAL A C 1
ATOM 643 O O . VAL A 1 87 ? 12.477 -1.903 -8.027 1.00 97.81 87 VAL A O 1
ATOM 646 N N . LEU A 1 88 ? 12.506 -1.295 -10.182 1.00 97.81 88 LEU A N 1
ATOM 647 C CA . LEU A 1 88 ? 11.652 -2.400 -10.628 1.00 97.81 88 LEU A CA 1
ATOM 648 C C . LEU A 1 88 ? 12.288 -3.758 -10.290 1.00 97.81 88 LEU A C 1
ATOM 650 O O . LEU A 1 88 ? 13.445 -4.005 -10.617 1.00 97.81 88 LEU A O 1
ATOM 654 N N . GLY A 1 89 ? 11.531 -4.636 -9.627 1.00 97.19 89 GLY A N 1
ATOM 655 C CA . GLY A 1 89 ? 12.034 -5.935 -9.161 1.00 97.19 89 GLY A CA 1
ATOM 656 C C . GLY A 1 89 ? 13.005 -5.862 -7.977 1.00 97.19 89 GLY A C 1
ATOM 657 O O . GLY A 1 89 ? 13.466 -6.906 -7.519 1.00 97.19 89 GLY A O 1
ATOM 658 N N . GLY A 1 90 ? 13.302 -4.658 -7.479 1.00 98.00 90 GLY A N 1
ATOM 659 C CA . GLY A 1 90 ? 14.129 -4.435 -6.303 1.00 98.00 90 GLY A CA 1
ATOM 660 C C . GLY A 1 90 ? 13.449 -4.847 -4.997 1.00 98.00 90 GLY A C 1
ATOM 661 O O . GLY A 1 90 ? 12.277 -5.239 -4.949 1.00 98.00 90 GLY A O 1
ATOM 662 N N . ASN A 1 91 ? 14.211 -4.738 -3.912 1.00 98.62 91 ASN A N 1
ATOM 663 C CA . ASN A 1 91 ? 13.674 -4.934 -2.573 1.00 98.62 91 ASN A CA 1
ATOM 664 C C . ASN A 1 91 ? 12.774 -3.759 -2.169 1.00 98.62 91 ASN A C 1
ATOM 666 O O . ASN A 1 91 ? 12.923 -2.650 -2.684 1.00 98.62 91 ASN A O 1
ATOM 670 N N . LEU A 1 92 ? 11.884 -3.992 -1.202 1.00 98.69 92 LEU A N 1
ATOM 671 C CA . LEU A 1 92 ? 11.218 -2.912 -0.484 1.00 98.69 92 LEU A CA 1
ATOM 672 C C . LEU A 1 92 ? 12.285 -1.977 0.094 1.00 98.69 92 LEU A C 1
ATOM 674 O O . LEU A 1 92 ? 13.175 -2.409 0.831 1.00 98.69 92 LEU A O 1
ATOM 678 N N . ASP A 1 93 ? 12.191 -0.697 -0.246 1.00 98.56 93 ASP A N 1
ATOM 679 C CA . ASP A 1 93 ? 13.078 0.326 0.289 1.00 98.56 93 ASP A CA 1
ATOM 680 C C . ASP A 1 93 ? 12.784 0.493 1.780 1.00 98.56 93 ASP A C 1
ATOM 682 O O . ASP A 1 93 ? 11.635 0.694 2.183 1.00 98.56 93 ASP A O 1
ATOM 686 N N . SER A 1 94 ? 13.807 0.367 2.623 1.00 98.06 94 SER A N 1
ATOM 687 C CA . SER A 1 94 ? 13.621 0.328 4.074 1.00 98.06 94 SER A CA 1
ATOM 688 C C . SER A 1 94 ? 13.025 1.618 4.630 1.00 98.06 94 SER A C 1
ATOM 690 O O . SER A 1 94 ? 12.269 1.562 5.596 1.00 98.06 94 SER A O 1
ATOM 692 N N . ASN A 1 95 ? 13.331 2.769 4.027 1.00 97.81 95 ASN A N 1
ATOM 693 C CA . ASN A 1 95 ? 12.835 4.056 4.500 1.00 97.81 95 ASN A CA 1
ATOM 694 C C . ASN A 1 95 ? 11.385 4.254 4.058 1.00 97.81 95 ASN A C 1
ATOM 696 O O . ASN A 1 95 ? 10.512 4.490 4.895 1.00 97.81 95 ASN A O 1
ATOM 700 N N . ASN A 1 96 ? 11.106 4.081 2.765 1.00 98.06 96 ASN A N 1
ATOM 701 C CA . ASN A 1 96 ? 9.761 4.260 2.220 1.00 98.06 96 ASN A CA 1
ATOM 702 C C . ASN A 1 96 ? 8.783 3.240 2.816 1.00 98.06 96 ASN A C 1
ATOM 704 O O . ASN A 1 96 ? 7.684 3.596 3.245 1.00 98.06 96 ASN A O 1
ATOM 708 N N . SER A 1 97 ? 9.191 1.972 2.915 1.00 96.94 97 SER A N 1
ATOM 709 C CA . SER A 1 97 ? 8.350 0.932 3.512 1.00 96.94 97 SER A CA 1
ATOM 710 C C . SER A 1 97 ? 8.117 1.147 5.008 1.00 96.94 97 SER A C 1
ATOM 712 O O . SER A 1 97 ? 7.020 0.847 5.469 1.00 96.94 97 SER A O 1
ATOM 714 N N . ALA A 1 98 ? 9.074 1.704 5.761 1.00 98.38 98 ALA A N 1
ATOM 715 C CA . ALA A 1 98 ? 8.864 2.063 7.165 1.00 98.38 98 ALA A CA 1
ATOM 716 C C . ALA A 1 98 ? 7.881 3.231 7.330 1.00 98.38 98 ALA A C 1
ATOM 718 O O . ALA A 1 98 ? 7.065 3.217 8.250 1.00 98.38 98 ALA A O 1
ATOM 719 N N . VAL A 1 99 ? 7.922 4.230 6.443 1.00 98.56 99 VAL A N 1
ATOM 720 C CA . VAL A 1 99 ? 6.961 5.346 6.464 1.00 98.56 99 VAL A CA 1
ATOM 721 C C . VAL A 1 99 ? 5.560 4.857 6.096 1.00 98.56 99 VAL A C 1
ATOM 723 O O . VAL A 1 99 ? 4.606 5.161 6.808 1.00 98.56 99 VAL A O 1
ATOM 726 N N . TYR A 1 100 ? 5.421 4.037 5.053 1.00 98.81 100 TYR A N 1
ATOM 727 C CA . TYR A 1 100 ? 4.132 3.439 4.690 1.00 98.81 100 TYR A CA 1
ATOM 728 C C . TYR A 1 100 ? 3.573 2.517 5.787 1.00 98.81 100 TYR A C 1
ATOM 730 O O . TYR A 1 100 ? 2.380 2.551 6.088 1.00 98.81 100 TYR A O 1
ATOM 738 N N . ASP A 1 101 ? 4.436 1.744 6.450 1.00 98.88 101 ASP A N 1
ATOM 739 C CA . ASP A 1 101 ? 4.049 0.864 7.558 1.00 98.88 101 ASP A CA 1
ATOM 740 C C . ASP A 1 101 ? 3.458 1.640 8.744 1.00 98.88 101 ASP A C 1
ATOM 742 O O . ASP A 1 101 ? 2.550 1.133 9.391 1.00 98.88 101 ASP A O 1
ATOM 746 N N . GLN A 1 102 ? 3.856 2.896 8.995 1.00 98.88 102 GLN A N 1
ATOM 747 C CA . GLN A 1 102 ? 3.201 3.722 10.027 1.00 98.88 102 GLN A CA 1
ATOM 748 C C . GLN A 1 102 ? 1.695 3.874 9.767 1.00 98.88 102 GLN A C 1
ATOM 750 O O . GLN A 1 102 ? 0.899 3.807 10.705 1.00 98.88 102 GLN A O 1
ATOM 755 N N . LEU A 1 103 ? 1.292 4.033 8.501 1.00 98.88 103 LEU A N 1
ATOM 756 C CA . LEU A 1 103 ? -0.119 4.120 8.126 1.00 98.88 103 LEU A CA 1
ATOM 757 C C . LEU A 1 103 ? -0.823 2.766 8.279 1.00 98.88 103 LEU A C 1
ATOM 759 O O . LEU A 1 103 ? -1.920 2.708 8.834 1.00 98.88 103 LEU A O 1
ATOM 763 N N . VAL A 1 104 ? -0.182 1.676 7.842 1.00 98.94 104 VAL A N 1
ATOM 764 C CA . VAL A 1 104 ? -0.730 0.314 7.973 1.00 98.94 104 VAL A CA 1
ATOM 765 C C . VAL A 1 104 ? -0.919 -0.062 9.444 1.00 98.94 104 VAL A C 1
ATOM 767 O O . VAL A 1 104 ? -2.000 -0.510 9.822 1.00 98.94 104 VAL A O 1
ATOM 770 N N . GLN A 1 105 ? 0.078 0.174 10.300 1.00 98.88 105 GLN A N 1
ATOM 771 C CA . GLN A 1 105 ? -0.034 -0.080 11.740 1.00 98.88 105 GLN A CA 1
ATOM 772 C C . GLN A 1 105 ? -1.076 0.832 12.395 1.00 98.88 105 GLN A C 1
ATOM 774 O O . GLN A 1 105 ? -1.840 0.375 13.243 1.00 98.88 105 GLN A O 1
ATOM 779 N N . GLY A 1 106 ? -1.162 2.097 11.972 1.00 98.81 106 GLY A N 1
ATOM 780 C CA . GLY A 1 106 ? -2.209 3.021 12.401 1.00 98.81 106 GLY A CA 1
ATOM 781 C C . GLY A 1 106 ? -3.616 2.505 12.094 1.00 98.81 106 GLY A C 1
ATOM 782 O O . GLY A 1 106 ? -4.489 2.532 12.959 1.00 98.81 106 GLY A O 1
ATOM 783 N N . CYS A 1 107 ? -3.812 1.961 10.892 1.00 98.88 107 CYS A N 1
ATOM 784 C CA . CYS A 1 107 ? -5.046 1.290 10.499 1.00 98.88 107 CYS A CA 1
ATOM 785 C C . CYS A 1 107 ? -5.321 0.061 11.383 1.00 98.88 107 CYS A C 1
ATOM 787 O O . CYS A 1 107 ? -6.395 -0.041 11.977 1.00 98.88 107 CYS A O 1
ATOM 789 N N . LEU A 1 108 ? -4.347 -0.842 11.539 1.00 98.88 108 LEU A N 1
ATOM 790 C CA . LEU A 1 108 ? -4.506 -2.074 12.324 1.00 98.88 108 LEU A CA 1
ATOM 791 C C . LEU A 1 108 ? -4.808 -1.787 13.804 1.00 98.88 108 LEU A C 1
ATOM 793 O O . LEU A 1 108 ? -5.602 -2.502 14.418 1.00 98.88 108 LEU A O 1
ATOM 797 N N . ALA A 1 109 ? -4.241 -0.713 14.361 1.00 98.75 109 ALA A N 1
ATOM 798 C CA . ALA A 1 109 ? -4.480 -0.272 15.734 1.00 98.75 109 ALA A CA 1
ATOM 799 C C . ALA A 1 109 ? -5.937 0.149 15.999 1.00 98.75 109 ALA A C 1
ATOM 801 O O . ALA A 1 109 ? -6.385 0.101 17.145 1.00 98.75 109 ALA A O 1
ATOM 802 N N . THR A 1 110 ? -6.706 0.508 14.963 1.00 98.69 110 THR A N 1
ATOM 803 C CA . THR A 1 110 ? -8.157 0.750 15.097 1.00 98.69 110 THR A CA 1
ATOM 804 C C . THR A 1 110 ? -8.960 -0.540 15.290 1.00 98.69 110 THR A C 1
ATOM 806 O O . THR A 1 110 ? -10.109 -0.501 15.724 1.00 98.69 110 THR A O 1
ATOM 809 N N . GLY A 1 111 ? -8.374 -1.694 14.957 1.00 98.50 111 GLY A N 1
ATOM 810 C CA . GLY A 1 111 ? -9.067 -2.974 14.871 1.00 98.50 111 GLY A CA 1
ATOM 811 C C . GLY A 1 111 ? -9.779 -3.218 13.533 1.00 98.50 111 GLY A C 1
ATOM 812 O O . GLY A 1 111 ? -10.386 -4.283 13.384 1.00 98.50 111 GLY A O 1
ATOM 813 N N . ALA A 1 112 ? -9.695 -2.301 12.569 1.00 98.69 112 ALA A N 1
ATOM 814 C CA . ALA A 1 112 ? -10.215 -2.477 11.214 1.00 98.69 112 ALA A CA 1
ATOM 815 C C . ALA A 1 112 ? -9.364 -3.438 10.360 1.00 98.69 112 ALA A C 1
ATOM 817 O O . ALA A 1 112 ? -8.239 -3.798 10.714 1.00 98.69 112 ALA A O 1
ATOM 818 N N . TYR A 1 113 ? -9.918 -3.845 9.218 1.00 98.88 113 TYR A N 1
ATOM 819 C CA . TYR A 1 113 ? -9.158 -4.442 8.121 1.00 98.88 113 TYR A CA 1
ATOM 820 C C . TYR A 1 113 ? -8.422 -3.360 7.326 1.00 98.88 113 TYR A C 1
ATOM 822 O O . TYR A 1 113 ? -8.946 -2.266 7.124 1.00 98.88 113 TYR A O 1
ATOM 830 N N . CYS A 1 114 ? -7.232 -3.678 6.829 1.00 98.94 114 CYS A N 1
ATOM 831 C CA . CYS A 1 114 ? -6.380 -2.733 6.111 1.00 98.94 114 CYS A CA 1
ATOM 832 C C . CYS A 1 114 ? -6.054 -3.295 4.733 1.00 98.94 114 CYS A C 1
ATOM 834 O O . CYS A 1 114 ? -5.339 -4.292 4.619 1.00 98.94 114 CYS A O 1
ATOM 836 N N . VAL A 1 115 ? -6.597 -2.677 3.686 1.00 98.94 115 VAL A N 1
ATOM 837 C CA . VAL A 1 115 ? -6.327 -3.080 2.305 1.00 98.94 115 VAL A CA 1
ATOM 838 C C . VAL A 1 115 ? -5.071 -2.364 1.834 1.00 98.94 115 VAL A C 1
ATOM 840 O O . VAL A 1 115 ? -5.089 -1.148 1.664 1.00 98.94 115 VAL A O 1
ATOM 843 N N . ILE A 1 116 ? -3.995 -3.114 1.615 1.00 98.94 116 ILE A N 1
ATOM 844 C CA . ILE A 1 116 ? -2.807 -2.604 0.927 1.00 98.94 116 ILE A CA 1
ATOM 845 C C . ILE A 1 116 ? -3.116 -2.630 -0.561 1.00 98.94 116 ILE A C 1
ATOM 847 O O . ILE A 1 116 ? -3.373 -3.702 -1.107 1.00 98.94 116 ILE A O 1
ATOM 851 N N . ASP A 1 117 ? -3.096 -1.466 -1.196 1.00 98.88 117 ASP A N 1
ATOM 852 C CA . ASP A 1 117 ? -3.472 -1.301 -2.593 1.00 98.88 117 ASP A CA 1
ATOM 853 C C . ASP A 1 117 ? -2.294 -0.765 -3.408 1.00 98.88 117 ASP A C 1
ATOM 855 O O . ASP A 1 117 ? -1.888 0.384 -3.237 1.00 98.88 117 ASP A O 1
ATOM 859 N N . ILE A 1 118 ? -1.741 -1.593 -4.299 1.00 98.62 118 ILE A N 1
ATOM 860 C CA . ILE A 1 118 ? -0.743 -1.116 -5.264 1.00 98.62 118 ILE A CA 1
ATOM 861 C C . ILE A 1 118 ? -1.471 -0.335 -6.365 1.00 98.62 118 ILE A C 1
ATOM 863 O O . ILE A 1 118 ? -2.167 -0.908 -7.206 1.00 98.62 118 ILE A O 1
ATOM 867 N N . HIS A 1 119 ? -1.290 0.984 -6.370 1.00 98.19 119 HIS A N 1
ATOM 868 C CA . HIS A 1 119 ? -2.123 1.919 -7.121 1.00 98.19 119 HIS A CA 1
ATOM 869 C C . HIS A 1 119 ? -1.595 2.219 -8.538 1.00 98.19 119 HIS A C 1
ATOM 871 O O . HIS A 1 119 ? -1.309 3.362 -8.891 1.00 98.19 119 HIS A O 1
ATOM 877 N N . ASN A 1 120 ? -1.400 1.172 -9.350 1.00 97.81 120 ASN A N 1
ATOM 878 C CA . ASN A 1 120 ? -0.568 1.247 -10.560 1.00 97.81 120 ASN A CA 1
ATOM 879 C C . ASN A 1 120 ? -1.263 0.940 -11.898 1.00 97.81 120 ASN A C 1
ATOM 881 O O . ASN A 1 120 ? -0.578 0.958 -12.922 1.00 97.81 120 ASN A O 1
ATOM 885 N N . TYR A 1 121 ? -2.578 0.690 -11.946 1.00 97.81 121 TYR A N 1
ATOM 886 C CA . TYR A 1 121 ? -3.331 0.507 -13.206 1.00 97.81 121 TYR A CA 1
ATOM 887 C C . TYR A 1 121 ? -2.757 -0.605 -14.101 1.00 97.81 121 TYR A C 1
ATOM 889 O O . TYR A 1 121 ? -2.596 -0.453 -15.320 1.00 97.81 121 TYR A O 1
ATOM 897 N N . ALA A 1 122 ? -2.321 -1.690 -13.455 1.00 97.69 122 ALA A N 1
ATOM 898 C CA . ALA A 1 122 ? -1.588 -2.812 -14.043 1.00 97.69 122 ALA A CA 1
ATOM 899 C C . ALA A 1 122 ? -0.338 -2.411 -14.856 1.00 97.69 122 ALA A C 1
ATOM 901 O O . ALA A 1 122 ? 0.084 -3.143 -15.759 1.00 97.69 122 ALA A O 1
ATOM 902 N N . ARG A 1 123 ? 0.265 -1.253 -14.555 1.00 98.06 123 ARG A N 1
ATOM 903 C CA . ARG A 1 123 ? 1.374 -0.673 -15.316 1.00 98.06 123 ARG A CA 1
ATOM 904 C C . ARG A 1 123 ? 2.521 -0.173 -14.449 1.00 98.06 123 ARG A C 1
ATOM 906 O O . ARG A 1 123 ? 2.368 0.193 -13.286 1.00 98.06 123 ARG A O 1
ATOM 913 N N . TRP A 1 124 ? 3.683 -0.083 -15.076 1.00 97.62 124 TRP A N 1
ATOM 914 C CA . TRP A 1 124 ? 4.843 0.634 -14.566 1.00 97.62 124 TRP A CA 1
ATOM 915 C C . TRP A 1 124 ? 5.431 1.480 -15.694 1.00 97.62 124 TRP A C 1
ATOM 917 O O . TRP A 1 124 ? 5.901 0.951 -16.701 1.00 97.62 124 TRP A O 1
ATOM 927 N N . ASN A 1 125 ? 5.382 2.804 -15.539 1.00 95.94 125 ASN A N 1
ATOM 928 C CA . ASN A 1 125 ? 5.880 3.787 -16.508 1.00 95.94 125 ASN A CA 1
ATOM 929 C C . ASN A 1 125 ? 5.381 3.535 -17.949 1.00 95.94 125 ASN A C 1
ATOM 931 O O . ASN A 1 125 ? 6.159 3.484 -18.903 1.00 95.94 125 ASN A O 1
ATOM 935 N N . GLY A 1 126 ? 4.073 3.314 -18.097 1.00 96.25 126 GLY A N 1
ATOM 936 C CA . GLY A 1 126 ? 3.397 3.036 -19.368 1.00 96.25 126 GLY A CA 1
ATOM 937 C C . GLY A 1 126 ? 3.430 1.573 -19.819 1.00 96.25 126 GLY A C 1
ATOM 938 O O . GLY A 1 126 ? 2.659 1.205 -20.704 1.00 96.25 126 GLY A O 1
ATOM 939 N N . GLN A 1 127 ? 4.267 0.727 -19.215 1.00 97.62 127 GLN A N 1
ATOM 940 C CA . GLN A 1 127 ? 4.413 -0.681 -19.594 1.00 97.62 127 GLN A CA 1
ATOM 941 C C . GLN A 1 127 ? 3.439 -1.554 -18.805 1.00 97.62 127 GLN A C 1
ATOM 943 O O . GLN A 1 127 ? 3.400 -1.477 -17.578 1.00 97.62 127 GLN A O 1
ATOM 948 N N . ILE A 1 128 ? 2.664 -2.387 -19.497 1.00 98.12 128 ILE A N 1
ATOM 949 C CA . ILE A 1 128 ? 1.667 -3.273 -18.891 1.00 98.12 128 ILE A CA 1
ATOM 950 C C . ILE A 1 128 ? 2.368 -4.520 -18.356 1.00 98.12 128 ILE A C 1
ATOM 952 O O . ILE A 1 128 ? 3.108 -5.192 -19.083 1.00 98.12 128 ILE A O 1
ATOM 956 N N . VAL A 1 129 ? 2.102 -4.848 -17.091 1.00 98.19 129 VAL A N 1
ATOM 957 C CA . VAL A 1 129 ? 2.671 -6.025 -16.426 1.00 98.19 129 VAL A CA 1
ATOM 958 C C . VAL A 1 129 ? 2.340 -7.290 -17.224 1.00 98.19 129 VAL A C 1
ATOM 960 O O . VAL A 1 129 ? 1.175 -7.625 -17.430 1.00 98.19 129 VAL A O 1
ATOM 963 N N . GLY A 1 130 ? 3.376 -7.996 -17.674 1.00 97.81 130 GLY A N 1
ATOM 964 C CA . GLY A 1 130 ? 3.260 -9.260 -18.402 1.00 97.81 130 GLY A CA 1
ATOM 965 C C . GLY A 1 130 ? 2.823 -9.138 -19.863 1.00 97.81 130 GLY A C 1
ATOM 966 O O . GLY A 1 130 ? 2.651 -10.161 -20.519 1.00 97.81 130 GLY A O 1
ATOM 967 N N . GLN A 1 131 ? 2.627 -7.922 -20.383 1.00 98.06 131 GLN A N 1
ATOM 968 C CA . GLN A 1 131 ? 2.111 -7.703 -21.745 1.00 98.06 131 GLN A CA 1
ATOM 969 C C . GLN A 1 131 ? 2.982 -6.759 -22.586 1.00 98.06 131 GLN A C 1
ATOM 971 O O . GLN A 1 131 ? 2.777 -6.642 -23.791 1.00 98.06 131 GLN A O 1
ATOM 976 N N . SER A 1 132 ? 3.986 -6.124 -21.984 1.00 95.69 132 SER A N 1
ATOM 977 C CA . SER A 1 132 ? 4.937 -5.236 -22.664 1.00 95.69 132 SER A CA 1
ATOM 978 C C . SER A 1 132 ? 6.310 -5.893 -22.875 1.00 95.69 132 SER A C 1
ATOM 980 O O . SER A 1 132 ? 7.351 -5.273 -22.657 1.00 95.69 132 SER A O 1
ATOM 982 N N . GLY A 1 133 ? 6.318 -7.172 -23.267 1.00 91.12 133 GLY A N 1
ATOM 983 C CA . GLY A 1 133 ? 7.543 -7.974 -23.366 1.00 91.12 133 GLY A CA 1
ATOM 984 C C . GLY A 1 133 ? 8.254 -8.093 -22.013 1.00 91.12 133 GLY A C 1
ATOM 985 O O . GLY A 1 133 ? 7.603 -8.244 -20.979 1.00 91.12 133 GLY A O 1
ATOM 986 N N . ASP A 1 134 ? 9.582 -7.971 -22.010 1.00 91.12 134 ASP A N 1
ATOM 987 C CA . ASP A 1 134 ? 10.402 -8.126 -20.798 1.00 91.12 134 ASP A CA 1
ATOM 988 C C . ASP A 1 134 ? 10.559 -6.836 -19.973 1.00 91.12 134 ASP A C 1
ATOM 990 O O . ASP A 1 134 ? 11.214 -6.844 -18.931 1.00 91.12 134 ASP A O 1
ATOM 994 N N . ALA A 1 135 ? 9.945 -5.723 -20.396 1.00 95.12 135 ALA A N 1
ATOM 995 C CA . ALA A 1 135 ? 10.074 -4.442 -19.698 1.00 95.12 135 ALA A CA 1
ATOM 996 C C . ALA A 1 135 ? 9.509 -4.505 -18.269 1.00 95.12 135 ALA A C 1
ATOM 998 O O . ALA A 1 135 ? 10.110 -3.982 -17.333 1.00 95.12 135 ALA A O 1
ATOM 999 N N . VAL A 1 136 ? 8.354 -5.160 -18.097 1.00 97.50 136 VAL A N 1
ATOM 1000 C CA . VAL A 1 136 ? 7.714 -5.393 -16.798 1.00 97.50 136 VAL A CA 1
ATOM 1001 C C . VAL A 1 136 ? 7.022 -6.754 -16.831 1.00 97.50 136 VAL A C 1
ATOM 1003 O O . VAL A 1 136 ? 5.951 -6.895 -17.409 1.00 97.50 136 VAL A O 1
ATOM 1006 N N . THR A 1 137 ? 7.620 -7.773 -16.219 1.00 98.25 137 THR A N 1
ATOM 1007 C CA . THR A 1 137 ? 7.111 -9.151 -16.237 1.00 98.25 137 THR A CA 1
ATOM 1008 C C . THR A 1 137 ? 6.234 -9.471 -15.022 1.00 98.25 137 THR A C 1
ATOM 1010 O O . THR A 1 137 ? 6.251 -8.760 -14.013 1.00 98.25 137 THR A O 1
ATOM 1013 N N . ASN A 1 138 ? 5.513 -10.598 -15.070 1.00 98.31 138 ASN A N 1
ATOM 1014 C CA . ASN A 1 138 ? 4.776 -11.134 -13.918 1.00 98.31 138 ASN A CA 1
ATOM 1015 C C . ASN A 1 138 ? 5.680 -11.341 -12.695 1.00 98.31 138 ASN A C 1
ATOM 1017 O O . ASN A 1 138 ? 5.220 -11.189 -11.566 1.00 98.31 138 ASN A O 1
ATOM 1021 N N . TRP A 1 139 ? 6.962 -11.663 -12.911 1.00 98.38 139 TRP A N 1
ATOM 1022 C CA . TRP A 1 139 ? 7.922 -1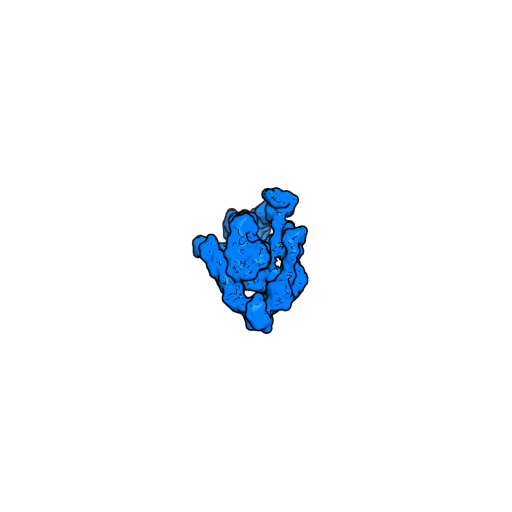1.842 -11.825 1.00 98.38 139 TRP A CA 1
ATOM 1023 C C . TRP A 1 139 ? 8.143 -10.547 -11.039 1.00 98.38 139 TRP A C 1
ATOM 1025 O O . TRP A 1 139 ? 8.190 -10.595 -9.814 1.00 98.38 139 TRP A O 1
ATOM 1035 N N . HIS A 1 140 ? 8.201 -9.387 -11.702 1.00 98.62 140 HIS A N 1
ATOM 1036 C CA . HIS A 1 140 ? 8.360 -8.110 -11.001 1.00 98.62 140 HIS A CA 1
ATOM 1037 C C . HIS A 1 140 ? 7.198 -7.847 -10.034 1.00 98.62 140 HIS A C 1
ATOM 1039 O O . HIS A 1 140 ? 7.430 -7.504 -8.873 1.00 98.62 140 HIS A O 1
ATOM 1045 N N . LEU A 1 141 ? 5.956 -8.059 -10.485 1.00 98.56 141 LEU A N 1
ATOM 1046 C CA . LEU A 1 141 ? 4.771 -7.884 -9.640 1.00 98.56 141 LEU A CA 1
ATOM 1047 C C . LEU A 1 141 ? 4.713 -8.938 -8.523 1.00 98.56 141 LEU A C 1
ATOM 1049 O O . LEU A 1 141 ? 4.420 -8.615 -7.373 1.00 98.56 141 LEU A O 1
ATOM 1053 N N . ALA A 1 142 ? 5.036 -10.194 -8.837 1.00 98.69 142 ALA A N 1
ATOM 1054 C CA . ALA A 1 142 ? 5.101 -11.258 -7.839 1.00 98.69 142 ALA A CA 1
ATOM 1055 C C . ALA A 1 142 ? 6.176 -10.985 -6.772 1.00 98.69 142 ALA A C 1
ATOM 1057 O O . ALA A 1 142 ? 5.943 -11.259 -5.598 1.00 98.69 142 ALA A O 1
ATOM 1058 N N . SER A 1 143 ? 7.320 -10.408 -7.153 1.00 98.69 143 SER A N 1
ATOM 1059 C CA . SER A 1 143 ? 8.415 -10.070 -6.237 1.00 98.69 143 SER A CA 1
ATOM 1060 C C . SER A 1 143 ? 7.974 -9.062 -5.175 1.00 98.69 143 SER A C 1
ATOM 1062 O O . SER A 1 143 ? 8.131 -9.326 -3.981 1.00 98.69 143 SER A O 1
ATOM 1064 N N . VAL A 1 144 ? 7.357 -7.941 -5.572 1.00 98.75 144 VAL A N 1
ATOM 10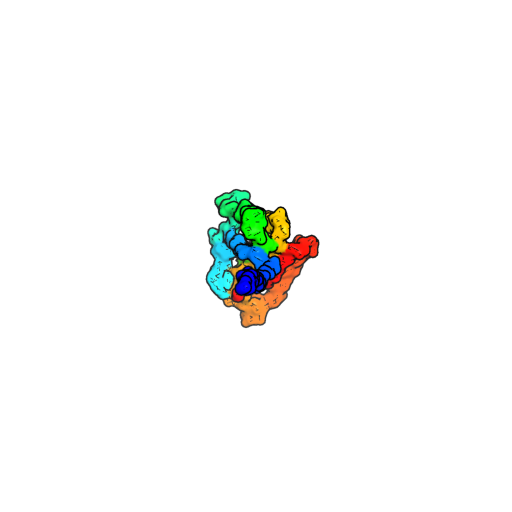65 C CA . VAL A 1 144 ? 6.894 -6.937 -4.597 1.00 98.75 144 VAL A CA 1
ATOM 1066 C C . VAL A 1 144 ? 5.805 -7.506 -3.681 1.00 98.75 144 VAL A C 1
ATOM 1068 O O . VAL A 1 144 ? 5.863 -7.309 -2.465 1.00 98.75 144 VAL A O 1
ATOM 1071 N N . TRP A 1 145 ? 4.864 -8.292 -4.219 1.00 98.88 145 TRP A N 1
ATOM 1072 C CA . TRP A 1 145 ? 3.823 -8.923 -3.405 1.00 98.88 145 TRP A CA 1
ATOM 1073 C C . TRP A 1 145 ? 4.364 -9.999 -2.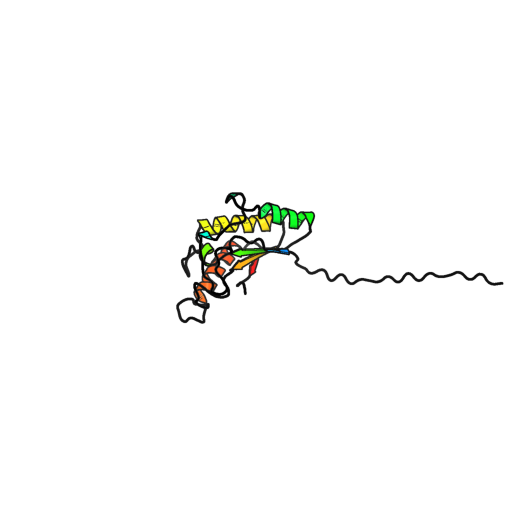470 1.00 98.88 145 TRP A C 1
ATOM 1075 O O . TRP A 1 145 ? 3.906 -10.082 -1.335 1.00 98.88 145 TRP A O 1
ATOM 1085 N N . SER A 1 146 ? 5.368 -10.775 -2.884 1.00 98.88 146 SER A N 1
ATOM 1086 C CA . SER A 1 146 ? 6.031 -11.745 -2.008 1.00 98.88 146 SER A CA 1
ATOM 1087 C C . SER A 1 146 ? 6.680 -11.056 -0.807 1.00 98.88 146 SER A C 1
ATOM 1089 O O . SER A 1 146 ? 6.601 -11.565 0.310 1.00 98.88 146 SER A O 1
ATOM 1091 N N . GLN A 1 147 ? 7.304 -9.895 -1.013 1.00 98.81 147 GLN A N 1
ATOM 1092 C CA . GLN A 1 147 ? 7.939 -9.132 0.063 1.00 98.81 147 GLN A CA 1
ATOM 1093 C C . GLN A 1 147 ? 6.909 -8.496 1.007 1.00 98.81 147 GLN A C 1
ATOM 1095 O O . GLN A 1 147 ? 7.063 -8.575 2.227 1.00 98.81 147 GLN A O 1
ATOM 1100 N N . LEU A 1 148 ? 5.830 -7.919 0.467 1.00 98.81 148 LEU A N 1
ATOM 1101 C CA . LEU A 1 148 ? 4.721 -7.394 1.273 1.00 98.81 148 LEU A CA 1
ATOM 1102 C C . LEU A 1 148 ? 4.031 -8.506 2.074 1.00 98.81 148 LEU A C 1
ATOM 1104 O O . LEU A 1 148 ? 3.782 -8.339 3.267 1.00 98.81 148 LEU A O 1
ATOM 1108 N N . ALA A 1 149 ? 3.769 -9.654 1.446 1.00 98.81 149 ALA A N 1
ATOM 1109 C CA . ALA A 1 149 ? 3.180 -10.810 2.108 1.00 98.81 149 ALA A CA 1
ATOM 1110 C C . ALA A 1 149 ? 4.078 -11.327 3.237 1.00 98.81 149 ALA A C 1
ATOM 1112 O O . ALA A 1 149 ? 3.575 -11.609 4.319 1.00 98.81 149 ALA A O 1
ATOM 1113 N N . ALA A 1 150 ? 5.399 -11.381 3.033 1.00 98.81 150 ALA A N 1
ATOM 1114 C CA . ALA A 1 150 ? 6.344 -11.742 4.086 1.00 98.81 150 ALA A CA 1
ATOM 1115 C C . ALA A 1 150 ? 6.338 -10.729 5.246 1.00 98.81 150 ALA A C 1
ATOM 1117 O O . ALA A 1 150 ? 6.277 -11.137 6.407 1.00 98.81 150 ALA A O 1
ATOM 1118 N N . LYS A 1 151 ? 6.341 -9.418 4.952 1.00 98.62 151 LYS A N 1
ATOM 1119 C CA . LYS A 1 151 ? 6.295 -8.352 5.973 1.00 98.62 151 LYS A CA 1
ATOM 1120 C C . LYS A 1 151 ? 5.032 -8.433 6.838 1.00 98.62 151 LYS A C 1
ATOM 1122 O O . LYS A 1 151 ? 5.112 -8.218 8.045 1.00 98.62 151 LYS A O 1
ATOM 1127 N N . TYR A 1 152 ? 3.887 -8.753 6.237 1.00 98.75 152 TYR A N 1
ATOM 1128 C CA . TYR A 1 152 ? 2.585 -8.763 6.912 1.00 98.75 152 TYR A CA 1
ATOM 1129 C C . TYR A 1 152 ? 2.029 -10.168 7.187 1.00 98.75 152 TYR A C 1
ATOM 1131 O O . TYR A 1 152 ? 0.855 -10.301 7.521 1.00 98.75 152 TYR A O 1
ATOM 1139 N N . ALA A 1 153 ? 2.854 -11.216 7.106 1.00 98.44 153 ALA A N 1
ATOM 1140 C CA . ALA A 1 153 ? 2.409 -12.612 7.194 1.00 98.44 153 ALA A CA 1
ATOM 1141 C C . ALA A 1 153 ? 1.640 -12.946 8.486 1.00 98.44 153 ALA A C 1
ATOM 1143 O O . ALA A 1 153 ? 0.750 -13.793 8.480 1.00 98.44 153 ALA A O 1
ATOM 1144 N N . SER A 1 154 ? 1.971 -12.283 9.599 1.00 98.19 154 SER A N 1
ATOM 1145 C CA . SER A 1 154 ? 1.316 -12.476 10.899 1.00 98.19 154 SER A CA 1
ATOM 1146 C C . SER A 1 154 ? 0.081 -11.591 11.119 1.00 98.19 154 SER A C 1
ATOM 1148 O O . SER A 1 154 ? -0.593 -11.729 12.140 1.00 98.19 154 SER A O 1
ATOM 1150 N N . GLN A 1 155 ? -0.235 -10.688 10.187 1.00 98.50 155 GLN A N 1
ATOM 1151 C CA . GLN A 1 155 ? -1.303 -9.698 10.327 1.00 98.50 155 GLN A CA 1
ATOM 1152 C C . GLN A 1 155 ? -2.581 -10.172 9.625 1.00 98.50 155 GLN A C 1
ATOM 1154 O O . GLN A 1 155 ? -2.834 -9.854 8.467 1.00 98.50 155 GLN A O 1
ATOM 1159 N N . SER A 1 156 ? -3.440 -10.898 10.345 1.00 98.31 156 SER A N 1
ATOM 1160 C CA . SER A 1 156 ? -4.677 -11.489 9.796 1.00 98.31 156 SER A CA 1
ATOM 1161 C C . SER A 1 156 ? -5.731 -10.482 9.308 1.00 98.31 156 SER A C 1
ATOM 1163 O O . SER A 1 156 ? -6.701 -10.873 8.660 1.00 98.31 156 SER A O 1
ATOM 1165 N N . LYS A 1 157 ? -5.559 -9.193 9.622 1.00 98.69 157 LYS A N 1
ATOM 1166 C CA . LYS A 1 157 ? -6.431 -8.094 9.181 1.00 98.69 157 LYS A CA 1
ATOM 1167 C C . LYS A 1 157 ? -5.884 -7.316 7.981 1.00 98.69 157 LYS A C 1
ATOM 1169 O O . LYS A 1 157 ? -6.528 -6.368 7.538 1.00 98.69 157 LYS A O 1
ATOM 1174 N N . VAL A 1 158 ? -4.736 -7.714 7.431 1.00 98.88 158 VAL A N 1
ATOM 1175 C CA . VAL A 1 158 ? -4.244 -7.175 6.158 1.00 98.88 158 VAL A CA 1
ATOM 1176 C C . VAL A 1 158 ? -4.935 -7.888 4.996 1.00 98.88 158 VAL A C 1
ATOM 1178 O O . VAL A 1 158 ? -5.013 -9.114 4.957 1.00 98.88 158 VAL A O 1
ATOM 1181 N N . ILE A 1 159 ? -5.430 -7.104 4.041 1.00 98.88 159 ILE A N 1
ATOM 1182 C CA . ILE A 1 159 ? -6.006 -7.574 2.779 1.00 98.88 159 ILE A CA 1
ATOM 1183 C C . ILE A 1 159 ? -5.089 -7.104 1.645 1.00 98.88 159 ILE A C 1
ATOM 1185 O O . ILE A 1 159 ? -4.726 -5.930 1.577 1.00 98.88 159 ILE A O 1
ATOM 1189 N N . PHE A 1 160 ? -4.722 -8.011 0.742 1.00 98.81 160 PHE A N 1
ATOM 1190 C CA . PHE A 1 160 ? -3.851 -7.708 -0.395 1.00 98.81 160 PHE A CA 1
ATOM 1191 C C . PHE A 1 160 ? -4.684 -7.301 -1.621 1.00 98.81 160 PHE A C 1
ATOM 1193 O O . PHE A 1 160 ? -5.212 -8.151 -2.340 1.00 98.81 160 PHE A O 1
ATOM 1200 N N . GLY A 1 161 ? -4.815 -5.994 -1.854 1.00 98.62 161 GLY A N 1
ATOM 1201 C CA . GLY A 1 161 ? -5.400 -5.420 -3.065 1.00 98.62 161 GLY A CA 1
ATOM 1202 C C . GLY A 1 161 ? -4.382 -5.442 -4.202 1.00 98.62 161 GLY A C 1
ATOM 1203 O O . GLY A 1 161 ? -3.606 -4.503 -4.352 1.00 98.62 161 GLY A O 1
ATOM 1204 N N . VAL A 1 162 ? -4.374 -6.538 -4.970 1.00 98.50 162 VAL A N 1
ATOM 1205 C CA . VAL A 1 162 ? -3.312 -6.899 -5.936 1.00 98.50 162 VAL A CA 1
ATOM 1206 C C . VAL A 1 162 ? -2.920 -5.763 -6.886 1.00 98.50 162 VAL A C 1
ATOM 1208 O O . VAL A 1 162 ? -1.740 -5.615 -7.214 1.00 98.50 162 VAL A O 1
ATOM 1211 N N . MET A 1 163 ? -3.897 -4.989 -7.351 1.00 98.38 163 MET A N 1
ATOM 1212 C CA . MET A 1 163 ? -3.696 -3.861 -8.250 1.00 98.38 163 MET A CA 1
ATOM 1213 C C . MET A 1 163 ? -4.946 -2.977 -8.237 1.00 98.38 163 MET A C 1
ATOM 1215 O O . MET A 1 163 ? -6.060 -3.502 -8.264 1.00 98.38 163 MET A O 1
ATOM 1219 N N . ASN A 1 164 ? -4.766 -1.659 -8.226 1.00 98.31 164 ASN A N 1
ATOM 1220 C CA . ASN A 1 164 ? -5.838 -0.714 -8.529 1.00 98.31 164 ASN A CA 1
ATOM 1221 C C . ASN A 1 164 ? -6.145 -0.700 -10.030 1.00 98.31 164 ASN A C 1
ATOM 1223 O O . ASN A 1 164 ? -5.204 -0.586 -10.815 1.00 98.31 164 ASN A O 1
ATOM 1227 N N . GLU A 1 165 ? -7.440 -0.709 -10.364 1.00 95.06 165 GLU A N 1
ATOM 1228 C CA . GLU A 1 165 ? -8.015 -0.510 -11.712 1.00 95.06 165 GLU A CA 1
ATOM 1229 C C . GLU A 1 165 ? -7.319 -1.299 -12.835 1.00 95.06 165 GLU A C 1
ATOM 1231 O O . GLU A 1 165 ? -6.608 -0.707 -13.683 1.00 95.06 165 GLU A O 1
#

pLDDT: mean 92.92, std 12.95, range [41.03, 98.94]

Secondary structure (DSSP, 8-state):
--------------------S--EEE--STTTTB-STT--B-GGG---S-GGGTS--HHHHHHHHHHTS---EEEEEE-HHHHTTT-TT-PPPHHHHHHHHHHHHHHHHTT-EEEEEE-STTEETTEETTTSTTSS-HHHHHHHHHHHHHHTTT-TTEEEE----

Radius of gyration: 22.51 Å; chains: 1; bounding box: 91×30×45 Å

Foldseek 3Di:
DDDDDDDDDDPPPPPPPPDDPADEEELDQQCQQQDPLQQEGDPVRGAQCPVVSVHNPSLVVLLCCCPPVVGAEYEYEHEPCLQQVNDQLHHGDPVSVVSSVVNVVSNVVSVHAYEDEHEGNCHHNNAHECPNPPPHYPSSLVSHVVNVCVVCVVPPRYHYNSYDD

Sequence (165 aa):
MVSMTRLAFAALVQVASAKVWLAGVNIAGFDFGCGYTNGNYSSSGVTAPLVSQGHADGLGQMNHFAKDDGLNVFRLPVCWQYLVNGVLGGNLDSNNSAVYDQLVQGCLATGAYCVIDIHNYARWNGQIVGQSGDAVTNWHLASVWSQLAAKYASQSKVIFGVMNE